Protein AF-A0A968XNL8-F1 (afdb_monomer_lite)

Secondary structure (DSSP, 8-state):
----SSSSSTTSSGGGGS-PPP-PPPPEEEEEEEEE-HHHHHTTHHHHHHHHHHHHSTTEEEEEEEEE-TT--HHHHHHTTHHHHHHHHH--HHHHTT-

Foldseek 3Di:
DDDDDPPPPVVPPPVPVPDPPPPLDQQAEAEDEAEEEPVCVVVVVVVVVQVVVCVVDPRHDYHYDYDYYYPDDVVNCVVVVVVVVVCVVVPDPVNVVVD

pLDDT: mean 80.27, std 16.88, range [43.53, 97.06]

Radius of gyration: 26.88 Å; chains: 1; bounding box: 50×33×87 Å

Structure (mmCIF, N/CA/C/O backbone):
data_AF-A0A968XNL8-F1
#
_entry.id   AF-A0A968XNL8-F1
#
loop_
_atom_site.group_PDB
_atom_site.id
_atom_site.type_symbol
_atom_site.label_atom_id
_atom_site.label_alt_id
_atom_site.label_comp_id
_atom_site.label_asym_id
_atom_site.label_entity_id
_atom_site.label_seq_id
_atom_site.pdbx_PDB_ins_code
_atom_site.Cartn_x
_atom_site.Cartn_y
_atom_site.Cartn_z
_atom_site.occupancy
_atom_site.B_iso_or_equiv
_atom_site.auth_seq_id
_atom_site.auth_comp_id
_atom_site.auth_asym_id
_atom_site.auth_atom_id
_atom_site.pdbx_PDB_model_num
ATOM 1 N N . MET A 1 1 ? -41.009 13.848 68.885 1.00 43.53 1 MET A N 1
ATOM 2 C CA . MET A 1 1 ? -39.995 14.631 68.142 1.00 43.53 1 MET A CA 1
ATOM 3 C C . MET A 1 1 ? -38.848 13.716 67.718 1.00 43.53 1 MET A C 1
ATOM 5 O O . MET A 1 1 ? -37.895 13.581 68.463 1.00 43.53 1 MET A O 1
ATOM 9 N N . LYS A 1 2 ? -38.962 13.030 66.573 1.00 43.69 2 LYS A N 1
ATOM 10 C CA . LYS A 1 2 ? -37.872 12.266 65.932 1.00 43.69 2 LYS A CA 1
ATOM 11 C C . LYS A 1 2 ? -38.190 12.154 64.440 1.00 43.69 2 LYS A C 1
ATOM 13 O O . LYS A 1 2 ? -38.911 11.266 64.015 1.00 43.69 2 LYS A O 1
ATOM 18 N N . MET A 1 3 ? -37.711 13.117 63.669 1.00 51.69 3 MET A N 1
ATOM 19 C CA . MET A 1 3 ? -37.737 13.103 62.209 1.00 51.69 3 MET A CA 1
ATOM 20 C C . MET A 1 3 ? -36.501 13.892 61.799 1.00 51.69 3 MET A C 1
ATOM 22 O O . MET A 1 3 ? -36.388 15.026 62.259 1.00 51.69 3 MET A O 1
ATOM 26 N N . LYS A 1 4 ? -35.564 13.253 61.083 1.00 48.84 4 LYS A N 1
ATOM 27 C CA . LYS A 1 4 ? -34.381 13.797 60.368 1.00 48.84 4 LYS A CA 1
ATOM 28 C C . LYS A 1 4 ? -33.267 12.737 60.369 1.00 48.84 4 LYS A C 1
ATOM 30 O O . LYS A 1 4 ? -32.307 12.851 61.119 1.00 48.84 4 LYS A O 1
ATOM 35 N N . SER A 1 5 ? -33.387 11.688 59.561 1.00 53.16 5 SER A N 1
ATOM 36 C CA . SER A 1 5 ? -32.205 10.861 59.236 1.00 53.16 5 SER A CA 1
ATOM 37 C C . SER A 1 5 ? -32.321 10.037 57.954 1.00 53.16 5 SER A C 1
ATOM 39 O O . SER A 1 5 ? -31.317 9.517 57.490 1.00 53.16 5 SER A O 1
ATOM 41 N N . THR A 1 6 ? -33.484 9.967 57.308 1.00 50.53 6 THR A N 1
ATOM 42 C CA . THR A 1 6 ? -33.663 9.148 56.096 1.00 50.53 6 THR A CA 1
ATOM 43 C C . THR A 1 6 ? -33.376 9.861 54.770 1.00 50.53 6 THR A C 1
ATOM 45 O O . THR A 1 6 ? -33.331 9.199 53.741 1.00 50.53 6 THR A O 1
ATOM 48 N N . LEU A 1 7 ? -33.129 11.177 54.756 1.00 48.28 7 LEU A N 1
ATOM 49 C CA . LEU A 1 7 ? -32.969 11.934 53.501 1.00 48.28 7 LEU A CA 1
ATOM 50 C C . LEU A 1 7 ? -31.521 12.014 52.974 1.00 48.28 7 LEU A C 1
ATOM 52 O O . LEU A 1 7 ? -31.309 12.445 51.847 1.00 48.28 7 LEU A O 1
ATOM 56 N N . ALA A 1 8 ? -30.520 11.592 53.753 1.00 46.91 8 ALA A N 1
ATOM 57 C CA . ALA A 1 8 ? -29.107 11.760 53.389 1.00 46.91 8 ALA A CA 1
ATOM 58 C C . ALA A 1 8 ? -28.531 10.631 52.510 1.00 46.91 8 ALA A C 1
ATOM 60 O O . ALA A 1 8 ? -27.448 10.786 51.955 1.00 46.91 8 ALA A O 1
ATOM 61 N N . ILE A 1 9 ? -29.235 9.505 52.357 1.00 49.34 9 ILE A N 1
ATOM 62 C CA . ILE A 1 9 ? -28.703 8.328 51.642 1.00 49.34 9 ILE A CA 1
ATOM 63 C C . ILE A 1 9 ? -29.049 8.367 50.141 1.00 49.34 9 ILE A C 1
ATOM 65 O O . ILE A 1 9 ? -28.339 7.791 49.323 1.00 49.34 9 ILE A O 1
ATOM 69 N N . LEU A 1 10 ? -30.083 9.116 49.742 1.00 45.69 10 LEU A N 1
ATOM 70 C CA . LEU A 1 10 ? -30.541 9.145 48.347 1.00 45.69 10 LEU A CA 1
ATOM 71 C C . LEU A 1 10 ? -29.653 10.004 47.422 1.00 45.69 10 LEU A C 1
ATOM 73 O O . LEU A 1 10 ? -29.674 9.819 46.210 1.00 45.69 10 LEU A O 1
ATOM 77 N N . ALA A 1 11 ? -28.840 10.909 47.977 1.00 48.84 11 ALA A N 1
ATOM 78 C CA . ALA A 1 11 ? -27.989 11.812 47.197 1.00 48.84 11 ALA A CA 1
ATOM 79 C C . ALA A 1 11 ? -26.629 11.209 46.791 1.00 48.84 11 ALA A C 1
ATOM 81 O O . ALA A 1 11 ? -25.936 11.793 45.964 1.00 48.84 11 ALA A O 1
ATOM 82 N N . PHE A 1 12 ? -26.239 10.048 47.336 1.00 47.09 12 PHE A N 1
ATOM 83 C CA . PHE A 1 12 ? -24.929 9.441 47.052 1.00 47.09 12 PHE A CA 1
ATOM 84 C C . PHE A 1 12 ? -24.972 8.318 46.002 1.00 47.09 12 PHE A C 1
ATOM 86 O O . PHE A 1 12 ? -23.936 7.916 45.485 1.00 47.09 12 PHE A O 1
ATOM 93 N N . VAL A 1 13 ? -26.158 7.821 45.640 1.00 52.53 13 VAL A N 1
ATOM 94 C CA . VAL A 1 13 ? -26.298 6.703 44.682 1.00 52.53 13 VAL A CA 1
ATOM 95 C C . VAL A 1 13 ? -26.395 7.191 43.226 1.00 52.53 13 VAL A C 1
ATOM 97 O O . VAL A 1 13 ? -26.221 6.414 42.291 1.00 52.53 13 VAL A O 1
ATOM 100 N N . LEU A 1 14 ? -26.610 8.492 43.003 1.00 48.44 14 LEU A N 1
ATOM 101 C CA . LEU A 1 14 ? -26.891 9.031 41.671 1.00 48.44 14 LEU A CA 1
ATOM 102 C C . LEU A 1 14 ? -25.691 9.248 40.713 1.00 48.44 14 LEU A C 1
ATOM 104 O O . LEU A 1 14 ? -25.963 9.359 39.519 1.00 48.44 14 LEU A O 1
ATOM 108 N N . PRO A 1 15 ? -24.394 9.268 41.104 1.00 51.19 15 PRO A N 1
ATOM 109 C CA . PRO A 1 15 ? -23.333 9.436 40.110 1.00 51.19 15 PRO A CA 1
ATOM 110 C C . PRO A 1 15 ? -22.933 8.116 39.426 1.00 51.19 15 PRO A C 1
ATOM 112 O O . PRO A 1 15 ? -22.128 8.142 38.500 1.00 51.19 15 PRO A O 1
ATOM 115 N N . LEU A 1 16 ? -23.482 6.961 39.831 1.00 54.06 16 LEU A N 1
ATOM 116 C CA . LEU A 1 16 ? -23.054 5.659 39.299 1.00 54.06 16 LEU A CA 1
ATOM 117 C C . LEU A 1 16 ? -23.754 5.244 37.989 1.00 54.06 16 LEU A C 1
ATOM 119 O O . LEU A 1 16 ? -23.312 4.305 37.336 1.00 54.06 16 LEU A O 1
ATOM 123 N N . LEU A 1 17 ? -24.819 5.940 37.571 1.00 53.41 17 LEU A N 1
ATOM 124 C CA . LEU A 1 17 ? -25.570 5.607 36.348 1.00 53.41 17 LEU A CA 1
ATOM 125 C C . LEU A 1 17 ? -25.043 6.291 35.069 1.00 53.41 17 LEU A C 1
ATOM 127 O O . LEU A 1 17 ? -25.529 5.993 33.982 1.00 53.41 17 LEU A O 1
ATOM 131 N N . GLY A 1 18 ? -24.070 7.203 35.176 1.00 53.03 18 GLY A N 1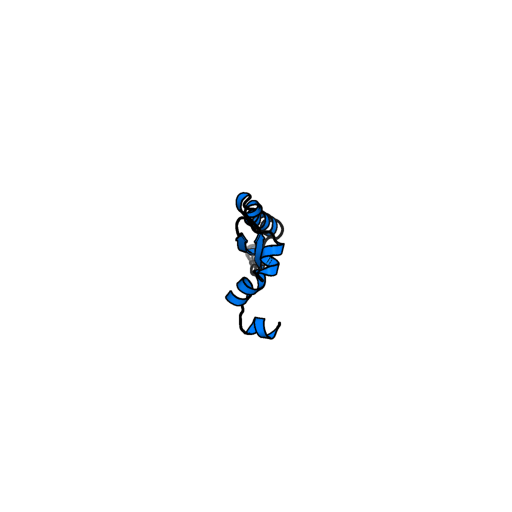
ATOM 132 C CA . GLY A 1 18 ? -23.601 8.034 34.055 1.00 53.03 18 GLY A CA 1
ATOM 133 C C . GLY A 1 18 ? -22.450 7.461 33.222 1.00 53.03 18 GLY A C 1
ATOM 134 O O . GLY A 1 18 ? -22.067 8.076 32.233 1.00 53.03 18 GLY A O 1
ATOM 135 N N . ALA A 1 19 ? -21.886 6.311 33.600 1.00 56.75 19 ALA A N 1
ATOM 136 C CA . ALA A 1 19 ? -20.704 5.733 32.955 1.00 56.75 19 ALA A CA 1
ATOM 137 C C . ALA A 1 19 ? -21.008 4.383 32.289 1.00 56.75 19 ALA A C 1
ATOM 139 O O . ALA A 1 19 ? -20.267 3.416 32.458 1.00 56.75 19 ALA A O 1
ATOM 140 N N . LEU A 1 20 ? -22.103 4.296 31.526 1.00 61.06 20 LEU A N 1
ATOM 141 C CA . LEU A 1 20 ? -22.189 3.229 30.533 1.00 61.06 20 LEU A CA 1
ATOM 142 C C . LEU A 1 20 ? -21.088 3.509 29.502 1.00 61.06 20 LEU A C 1
ATOM 144 O O . LEU A 1 20 ? -21.099 4.599 28.920 1.00 61.06 20 LEU A O 1
ATOM 148 N N . PRO A 1 21 ? -20.119 2.599 29.286 1.00 60.25 21 PRO A N 1
ATOM 149 C CA . PRO A 1 21 ? -19.173 2.776 28.200 1.00 60.25 21 PRO A CA 1
ATOM 150 C C . PRO A 1 21 ? -20.003 2.901 26.927 1.00 60.25 21 PRO A C 1
ATOM 152 O O . PRO A 1 21 ? -20.786 2.004 26.603 1.00 60.25 21 PRO A O 1
ATOM 155 N N . SER A 1 22 ? -19.875 4.036 26.235 1.00 63.06 22 SER A N 1
ATOM 156 C CA . SER A 1 22 ? -20.358 4.134 24.864 1.00 63.06 22 SER A CA 1
ATOM 157 C C . SER A 1 22 ? -19.767 2.932 24.142 1.00 63.06 22 SER A C 1
ATOM 159 O O . SER A 1 22 ? -18.550 2.734 24.183 1.00 63.06 22 SER A O 1
ATOM 161 N N . ARG A 1 23 ? -20.625 2.059 23.608 1.00 58.34 23 ARG A N 1
ATOM 162 C CA . ARG A 1 23 ? -20.189 0.894 22.847 1.00 58.34 23 ARG A CA 1
ATOM 163 C C . ARG A 1 23 ? -19.425 1.459 21.660 1.00 58.34 23 ARG A C 1
ATOM 165 O O . ARG A 1 23 ? -20.055 1.912 20.711 1.00 58.34 23 ARG A O 1
ATOM 172 N N . ALA A 1 24 ? -18.098 1.508 21.771 1.00 62.56 24 ALA A N 1
ATOM 173 C CA . ALA A 1 24 ? -17.238 1.913 20.678 1.00 62.56 24 ALA A CA 1
ATOM 174 C C . ALA A 1 24 ? -17.628 1.029 19.496 1.00 62.56 24 ALA A C 1
ATOM 176 O O . ALA A 1 24 ? -17.620 -0.203 19.606 1.00 62.56 24 ALA A O 1
ATOM 177 N N . GLU A 1 25 ? -18.114 1.662 18.433 1.00 67.19 25 GLU A N 1
ATOM 178 C CA . GLU A 1 25 ? -18.450 0.957 17.211 1.00 67.19 25 GLU A CA 1
ATOM 179 C C . GLU A 1 25 ? -17.186 0.221 16.764 1.00 67.19 25 GLU A C 1
ATOM 181 O O . GLU A 1 25 ? -16.085 0.770 16.854 1.00 67.19 25 GLU A O 1
ATOM 186 N N . ALA A 1 26 ? -17.325 -1.063 16.421 1.00 70.38 26 ALA A N 1
ATOM 187 C CA . ALA A 1 26 ? -16.171 -1.864 16.040 1.00 70.38 26 ALA A CA 1
ATOM 188 C C . ALA A 1 26 ? -15.439 -1.142 14.899 1.00 70.38 26 ALA A C 1
ATOM 190 O O . ALA A 1 26 ? -16.120 -0.638 13.998 1.00 70.38 26 ALA A O 1
ATOM 191 N N . PRO A 1 27 ? -14.097 -1.058 14.946 1.00 76.50 27 PRO A N 1
ATOM 192 C CA . PRO A 1 27 ? -13.356 -0.277 13.978 1.00 76.50 27 PRO A 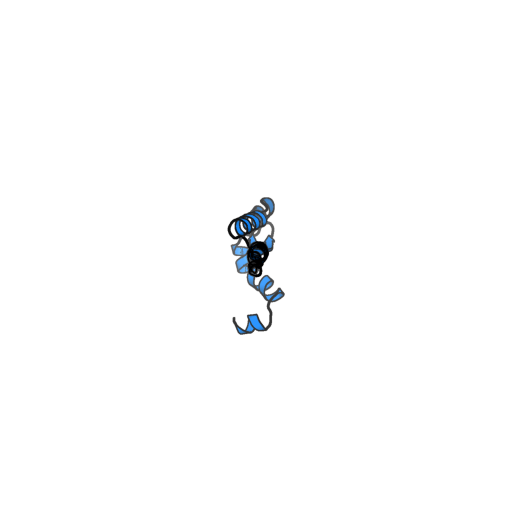CA 1
ATOM 193 C C . PRO A 1 27 ? -13.718 -0.742 12.572 1.00 76.50 27 PRO A C 1
ATOM 195 O O . PRO A 1 27 ? -13.754 -1.943 12.276 1.00 76.50 27 PRO A O 1
ATOM 198 N N . LYS A 1 28 ? -14.060 0.217 11.715 1.00 87.44 28 LYS A N 1
ATOM 199 C CA . LYS A 1 28 ? -14.441 -0.081 10.341 1.00 87.44 28 LYS A CA 1
ATOM 200 C C . LYS A 1 28 ? -13.164 -0.417 9.588 1.00 87.44 28 LYS A C 1
ATOM 202 O O . LYS A 1 28 ? -12.439 0.484 9.185 1.00 87.44 28 LYS A O 1
ATOM 207 N N . SER A 1 29 ? -12.897 -1.706 9.410 1.00 92.62 29 SER A N 1
ATOM 208 C CA . SER A 1 29 ? -11.721 -2.143 8.661 1.00 92.62 29 SER A CA 1
ATOM 209 C C . SER A 1 29 ? -11.900 -1.863 7.166 1.00 92.62 29 SER A C 1
ATOM 211 O O . SER A 1 29 ? -12.937 -2.194 6.576 1.00 92.62 29 SER A O 1
ATOM 213 N N . LEU A 1 30 ? -10.903 -1.228 6.552 1.00 93.00 30 LEU A N 1
ATOM 214 C CA . LEU A 1 30 ? -10.870 -0.889 5.135 1.00 93.00 30 LEU A CA 1
ATOM 215 C C . LEU A 1 30 ? -9.587 -1.424 4.502 1.00 93.00 30 LEU A C 1
ATOM 217 O O . LEU A 1 30 ? -8.509 -0.863 4.674 1.00 93.00 30 LEU A O 1
ATOM 221 N N . ASN A 1 31 ? -9.729 -2.473 3.697 1.00 91.81 31 ASN A N 1
ATOM 222 C CA . ASN A 1 31 ? -8.627 -3.023 2.917 1.00 91.81 31 ASN A CA 1
ATOM 223 C C . ASN A 1 31 ? -8.395 -2.180 1.658 1.00 91.81 31 ASN A C 1
ATOM 225 O O . ASN A 1 31 ? -9.298 -2.038 0.829 1.00 91.81 31 ASN A O 1
ATOM 229 N N . VAL A 1 32 ? -7.182 -1.650 1.491 1.00 93.00 32 VAL A N 1
ATOM 230 C CA . VAL A 1 32 ? -6.807 -0.800 0.355 1.00 93.00 32 VAL A CA 1
ATOM 231 C C . VAL A 1 32 ? -5.596 -1.363 -0.372 1.00 93.00 32 VAL A C 1
ATOM 233 O O . VAL A 1 32 ? -4.544 -1.610 0.212 1.00 93.00 32 VAL A O 1
ATOM 236 N N . LEU A 1 33 ? -5.735 -1.518 -1.688 1.00 92.19 33 LEU A N 1
ATOM 237 C CA . LEU A 1 33 ? -4.635 -1.865 -2.577 1.00 92.19 33 LEU A CA 1
ATOM 238 C C . LEU A 1 33 ? -3.996 -0.595 -3.146 1.00 92.19 33 LEU A C 1
ATOM 240 O O . LEU A 1 33 ? -4.610 0.127 -3.931 1.00 92.19 33 LEU A O 1
ATOM 244 N N . PHE A 1 34 ? -2.736 -0.360 -2.794 1.00 92.88 34 PHE A N 1
ATOM 245 C CA . PHE A 1 34 ? -1.926 0.738 -3.301 1.00 92.88 34 PHE A CA 1
ATOM 246 C C . PHE A 1 34 ? -0.997 0.244 -4.420 1.00 92.88 34 PHE A C 1
ATOM 248 O O . PHE A 1 34 ? -0.026 -0.475 -4.173 1.00 92.88 34 PHE A O 1
ATOM 255 N N . ILE A 1 35 ? -1.285 0.635 -5.663 1.00 91.94 35 ILE A N 1
ATOM 256 C CA . ILE A 1 35 ? -0.474 0.290 -6.841 1.00 91.94 35 ILE A CA 1
ATOM 257 C C . ILE A 1 35 ? 0.377 1.491 -7.232 1.00 91.94 35 ILE A C 1
ATOM 259 O O . ILE A 1 35 ? -0.135 2.597 -7.399 1.00 91.94 35 ILE A O 1
ATOM 263 N N . GLY A 1 36 ? 1.673 1.272 -7.426 1.00 89.69 36 GLY A N 1
ATOM 264 C CA . GLY A 1 36 ? 2.569 2.346 -7.826 1.00 89.69 36 GLY A CA 1
ATOM 265 C C . GLY A 1 36 ? 3.907 1.864 -8.362 1.00 89.69 36 GLY A C 1
ATOM 266 O O . GLY A 1 36 ? 4.053 0.736 -8.817 1.00 89.69 36 GLY A O 1
ATOM 267 N N . ASN A 1 37 ? 4.901 2.744 -8.316 1.00 89.25 37 ASN A N 1
ATOM 268 C CA . ASN A 1 37 ? 6.222 2.526 -8.893 1.00 89.25 37 ASN A CA 1
ATOM 269 C C . ASN A 1 37 ? 7.344 3.004 -7.958 1.00 89.25 37 ASN A C 1
ATOM 271 O O . ASN A 1 37 ? 7.121 3.388 -6.810 1.00 89.25 37 ASN A O 1
ATOM 275 N N . SER A 1 38 ? 8.583 3.010 -8.449 1.00 85.44 38 SER A N 1
ATOM 276 C CA . SER A 1 38 ? 9.743 3.442 -7.658 1.00 85.44 38 SER A CA 1
ATOM 277 C C . SER A 1 38 ? 9.608 4.848 -7.059 1.00 85.44 38 SER A C 1
ATOM 279 O O . SER A 1 38 ? 10.209 5.109 -6.019 1.00 85.44 38 SER A O 1
ATOM 281 N N . PHE A 1 39 ? 8.825 5.744 -7.666 1.00 83.88 39 PHE A N 1
ATOM 282 C CA . PHE A 1 39 ? 8.539 7.065 -7.113 1.00 83.88 39 PHE A CA 1
ATOM 283 C C . PHE A 1 39 ? 7.624 6.970 -5.888 1.00 83.88 39 PHE A C 1
ATOM 285 O O . PHE A 1 39 ? 7.975 7.472 -4.823 1.00 83.88 39 PHE A O 1
ATOM 292 N N . THR A 1 40 ? 6.498 6.257 -5.987 1.00 82.69 40 THR A N 1
ATOM 293 C CA . THR A 1 40 ? 5.575 6.091 -4.849 1.00 82.69 40 THR A CA 1
ATOM 294 C C . THR A 1 40 ? 6.211 5.314 -3.695 1.00 82.69 40 THR A C 1
ATOM 296 O O . THR A 1 40 ? 5.928 5.621 -2.540 1.00 82.69 40 THR A O 1
ATOM 299 N N . ALA A 1 41 ? 7.104 4.360 -3.995 1.00 82.75 41 ALA A N 1
ATOM 300 C CA . ALA A 1 41 ? 7.862 3.619 -2.983 1.00 82.75 41 ALA A CA 1
ATOM 301 C C . ALA A 1 41 ? 8.765 4.536 -2.143 1.00 82.75 41 ALA A C 1
ATOM 303 O O . ALA A 1 41 ? 8.757 4.459 -0.922 1.00 82.75 41 ALA A O 1
ATOM 304 N N . ARG A 1 42 ? 9.545 5.416 -2.786 1.00 84.81 42 ARG A N 1
ATOM 305 C CA . ARG A 1 42 ? 10.553 6.246 -2.097 1.00 84.81 42 ARG A CA 1
ATOM 306 C C . ARG A 1 42 ? 9.960 7.275 -1.144 1.00 84.81 42 ARG A C 1
ATOM 308 O O . ARG A 1 42 ? 10.645 7.706 -0.224 1.00 84.81 42 ARG A O 1
ATOM 315 N N . HIS A 1 43 ? 8.724 7.690 -1.389 1.00 85.19 43 HIS A N 1
ATOM 316 C CA . HIS A 1 43 ? 8.065 8.732 -0.609 1.00 85.19 43 HIS A CA 1
ATOM 317 C C . HIS A 1 43 ? 7.135 8.181 0.476 1.00 85.19 43 HIS A C 1
ATOM 319 O O . HIS A 1 43 ? 6.424 8.970 1.089 1.00 85.19 43 HIS A O 1
ATOM 325 N N . ASN A 1 44 ? 7.121 6.858 0.707 1.00 89.56 44 ASN A N 1
ATOM 326 C CA . ASN A 1 44 ? 6.227 6.196 1.666 1.00 89.56 44 ASN A CA 1
ATOM 327 C C . ASN A 1 44 ? 4.768 6.661 1.522 1.00 89.56 44 ASN A C 1
ATOM 329 O O . ASN A 1 44 ? 4.038 6.784 2.503 1.00 89.56 44 ASN A O 1
ATOM 333 N N . LEU A 1 45 ? 4.345 6.952 0.286 1.00 91.38 45 LEU A N 1
ATOM 334 C CA . LEU A 1 45 ? 3.093 7.662 0.028 1.00 91.38 45 LEU A CA 1
ATOM 335 C C . LEU A 1 45 ? 1.886 6.901 0.583 1.00 91.38 45 LEU A C 1
ATOM 337 O O . LEU A 1 45 ? 0.943 7.511 1.071 1.00 91.38 45 LEU A O 1
ATOM 341 N N . SER A 1 46 ? 1.938 5.571 0.553 1.00 93.56 46 SER A N 1
ATOM 342 C CA . SER A 1 46 ? 0.891 4.725 1.110 1.00 93.56 46 SER A CA 1
ATOM 343 C C . SER A 1 46 ? 0.714 4.925 2.620 1.00 93.56 46 SER A C 1
ATOM 345 O O . SER A 1 46 ? -0.412 5.073 3.068 1.00 93.56 46 SER A O 1
ATOM 347 N N . GLN A 1 47 ? 1.805 5.030 3.385 1.00 94.38 47 GLN A N 1
ATOM 348 C CA . GLN A 1 47 ? 1.762 5.257 4.839 1.00 94.38 47 GLN A CA 1
ATOM 349 C C . GLN A 1 47 ? 1.257 6.664 5.178 1.00 94.38 47 GLN A C 1
ATOM 351 O O . GLN A 1 47 ? 0.552 6.862 6.160 1.00 94.38 47 GLN A O 1
ATOM 356 N N . VAL A 1 48 ? 1.588 7.656 4.344 1.00 94.94 48 VAL A N 1
ATOM 357 C CA . VAL A 1 48 ? 1.047 9.013 4.505 1.00 94.94 48 VAL A CA 1
ATOM 358 C C . VAL A 1 48 ? -0.470 9.007 4.313 1.00 94.94 48 VAL A C 1
ATOM 360 O O . VAL A 1 48 ? -1.185 9.618 5.100 1.00 94.94 48 VAL A O 1
ATOM 363 N N . VAL A 1 49 ? -0.970 8.295 3.298 1.00 94.81 49 VAL A N 1
ATOM 364 C CA . VAL A 1 49 ? -2.415 8.160 3.056 1.00 94.81 49 VAL A CA 1
ATOM 365 C C . VAL A 1 49 ? -3.111 7.419 4.201 1.00 94.81 49 VAL A C 1
ATOM 367 O O . VAL A 1 49 ? -4.183 7.858 4.607 1.00 94.81 49 VAL A O 1
ATOM 370 N N . GLU A 1 50 ? -2.497 6.362 4.742 1.00 96.31 50 GLU A N 1
ATOM 371 C CA . GLU A 1 50 ? -2.972 5.636 5.934 1.00 96.31 50 GLU A CA 1
ATOM 372 C C . GLU A 1 50 ? -3.183 6.580 7.115 1.00 96.31 50 GLU A C 1
ATOM 374 O O . GLU A 1 50 ? -4.305 6.764 7.582 1.00 96.31 50 GLU A O 1
ATOM 379 N N . ALA A 1 51 ? -2.115 7.276 7.512 1.00 96.19 51 ALA A N 1
ATOM 380 C CA . ALA A 1 51 ? -2.132 8.173 8.656 1.00 96.19 51 ALA A CA 1
ATOM 381 C C . ALA A 1 51 ? -3.149 9.309 8.477 1.00 96.19 51 ALA A C 1
ATOM 383 O O . ALA A 1 51 ? -3.866 9.659 9.409 1.00 96.19 51 ALA A O 1
ATOM 384 N N . MET A 1 52 ? -3.250 9.873 7.268 1.00 97.06 52 MET A N 1
ATOM 385 C CA . MET A 1 52 ? -4.238 10.912 6.971 1.00 97.06 52 MET A CA 1
ATOM 386 C C . MET A 1 52 ? -5.680 10.396 7.046 1.00 97.06 52 MET A C 1
ATOM 388 O O . MET A 1 52 ? -6.566 11.134 7.478 1.00 97.06 52 MET A O 1
ATOM 392 N N . ALA A 1 53 ? -5.935 9.163 6.602 1.00 96.12 53 ALA A N 1
ATOM 393 C CA . ALA A 1 53 ? -7.269 8.575 6.612 1.00 96.12 53 ALA A CA 1
ATOM 394 C C . ALA A 1 53 ? -7.730 8.223 8.033 1.00 96.12 53 ALA A C 1
ATOM 396 O O . ALA A 1 53 ? -8.880 8.494 8.378 1.00 96.12 53 ALA A O 1
ATOM 397 N N . GLU A 1 54 ? -6.841 7.656 8.848 1.00 95.94 54 GLU A N 1
ATOM 398 C CA . GLU A 1 54 ? -7.136 7.290 10.238 1.00 95.94 54 GLU A CA 1
ATOM 399 C C . GLU A 1 54 ? -7.302 8.523 11.133 1.00 95.94 54 GLU A C 1
ATOM 401 O O . GLU A 1 54 ? -8.254 8.590 11.910 1.00 95.94 54 GLU A O 1
ATOM 406 N N . GLU A 1 55 ? -6.459 9.547 10.962 1.00 96.38 55 GLU A N 1
ATOM 407 C CA . GLU A 1 55 ? -6.613 10.824 11.673 1.00 96.38 55 GLU A CA 1
ATOM 408 C C . GLU A 1 55 ? -7.922 11.531 11.280 1.00 96.38 55 GLU A C 1
ATOM 410 O O . GLU A 1 55 ? -8.638 12.069 12.124 1.00 96.38 55 GLU A O 1
ATOM 415 N N . GLY A 1 56 ? -8.272 11.508 9.989 1.00 95.25 56 GLY A N 1
ATOM 416 C CA . GLY A 1 56 ? -9.495 12.131 9.480 1.00 95.25 56 GLY A CA 1
ATOM 417 C C . GLY A 1 56 ? -10.786 11.387 9.837 1.00 95.25 56 GLY A C 1
ATOM 418 O O . GLY A 1 56 ? -11.870 11.962 9.711 1.00 95.25 56 GLY A O 1
ATOM 419 N N . ASN A 1 57 ? -10.697 10.126 10.263 1.00 93.81 57 ASN A N 1
ATOM 420 C CA . ASN A 1 57 ? -11.849 9.293 10.592 1.00 93.81 57 ASN A CA 1
ATOM 421 C C . ASN A 1 57 ? -11.564 8.400 11.814 1.00 93.81 57 ASN A C 1
ATOM 423 O O . ASN A 1 57 ? -11.229 7.221 11.650 1.00 93.81 57 ASN A O 1
ATOM 427 N N . PRO A 1 58 ? -11.735 8.934 13.041 1.00 89.94 58 PRO A N 1
ATOM 428 C CA . PRO A 1 58 ? -11.516 8.179 14.269 1.00 89.94 58 PRO A CA 1
ATOM 429 C C . PRO A 1 58 ? -12.367 6.900 14.311 1.00 89.94 58 PRO A C 1
ATOM 431 O O . PRO A 1 58 ? -13.595 6.960 14.351 1.00 89.94 58 PRO A O 1
ATOM 434 N N . GLY A 1 59 ? -11.707 5.738 14.311 1.00 90.06 59 GLY A N 1
ATOM 435 C CA . GLY A 1 59 ? -12.349 4.416 14.269 1.00 90.06 59 GLY A CA 1
ATOM 436 C C . GLY A 1 59 ? -12.270 3.704 12.913 1.00 90.06 59 GLY A C 1
ATOM 437 O O . GLY A 1 59 ? -12.746 2.575 12.795 1.00 90.06 59 GLY A O 1
ATOM 438 N N . LEU A 1 60 ? -11.666 4.322 11.895 1.00 94.69 60 LEU A N 1
ATOM 439 C CA . LEU A 1 60 ? -11.204 3.613 10.703 1.00 94.69 60 LEU A CA 1
ATOM 440 C C . LEU A 1 60 ? -9.964 2.777 11.051 1.00 94.69 60 LEU A C 1
ATOM 442 O O . LEU A 1 60 ? -9.050 3.280 11.693 1.00 94.69 60 LEU A O 1
ATOM 446 N N . ASP A 1 61 ? -9.944 1.523 10.607 1.00 94.88 61 ASP A N 1
ATOM 447 C CA . ASP A 1 61 ? -8.759 0.657 10.613 1.00 94.88 61 ASP A CA 1
ATOM 448 C C . ASP A 1 61 ? -8.352 0.435 9.154 1.00 94.88 61 ASP A C 1
ATOM 450 O O . ASP A 1 61 ? -9.000 -0.327 8.429 1.00 94.88 61 ASP A O 1
ATOM 454 N N . MET A 1 62 ? -7.362 1.184 8.670 1.00 95.06 62 MET A N 1
ATOM 455 C CA . MET A 1 62 ? -6.971 1.118 7.264 1.00 95.06 62 MET A CA 1
ATOM 456 C C . MET A 1 62 ? -5.878 0.067 7.082 1.00 95.06 62 MET A C 1
ATOM 458 O O . MET A 1 62 ? -4.808 0.155 7.658 1.00 95.06 62 MET A O 1
ATOM 462 N N . GLN A 1 63 ? -6.137 -0.933 6.243 1.00 93.50 63 GLN A N 1
ATOM 463 C CA . GLN A 1 63 ? -5.211 -2.036 5.992 1.00 93.50 63 GLN A CA 1
ATOM 464 C C . GLN A 1 63 ? -4.642 -1.914 4.582 1.00 93.50 63 GLN A C 1
ATOM 466 O O . GLN A 1 63 ? -5.328 -2.181 3.589 1.00 93.50 63 GLN A O 1
ATOM 471 N N . ILE A 1 64 ? -3.382 -1.488 4.473 1.00 93.00 64 ILE A N 1
ATOM 472 C CA . ILE A 1 64 ? -2.745 -1.238 3.179 1.00 93.00 64 ILE A CA 1
ATOM 473 C C . ILE A 1 64 ? -1.963 -2.453 2.676 1.00 93.00 64 ILE A C 1
ATOM 475 O O . ILE A 1 64 ? -1.003 -2.919 3.283 1.00 93.00 64 ILE A O 1
ATOM 479 N N . THR A 1 65 ? -2.293 -2.887 1.459 1.00 91.12 65 THR A N 1
ATOM 480 C CA . THR A 1 65 ? -1.454 -3.775 0.644 1.00 91.12 65 THR A CA 1
ATOM 481 C C . THR A 1 65 ? -0.781 -2.966 -0.455 1.00 91.12 65 THR A C 1
ATOM 483 O O . THR A 1 65 ? -1.451 -2.240 -1.186 1.00 91.12 65 THR A O 1
ATOM 486 N N . THR A 1 66 ? 0.537 -3.097 -0.622 1.00 91.00 66 THR A N 1
ATOM 487 C CA . THR A 1 66 ? 1.278 -2.357 -1.654 1.00 91.00 66 THR A CA 1
ATOM 488 C C . THR A 1 66 ? 1.795 -3.274 -2.761 1.00 91.00 66 THR A C 1
ATOM 490 O O . THR A 1 66 ? 2.324 -4.353 -2.500 1.00 91.00 66 THR A O 1
ATOM 493 N N . VAL A 1 67 ? 1.680 -2.829 -4.016 1.00 91.44 67 VAL A N 1
ATOM 494 C CA . VAL A 1 67 ? 2.370 -3.441 -5.161 1.00 91.44 67 VAL A CA 1
ATOM 495 C C . VAL A 1 67 ? 3.138 -2.356 -5.897 1.00 91.44 67 VAL A C 1
ATOM 497 O O . VAL A 1 67 ? 2.554 -1.507 -6.573 1.00 91.44 67 VAL A O 1
ATOM 500 N N . ILE A 1 68 ? 4.461 -2.374 -5.733 1.00 86.62 68 ILE A N 1
ATOM 501 C CA . ILE A 1 68 ? 5.328 -1.272 -6.143 1.00 86.62 68 ILE A CA 1
ATOM 502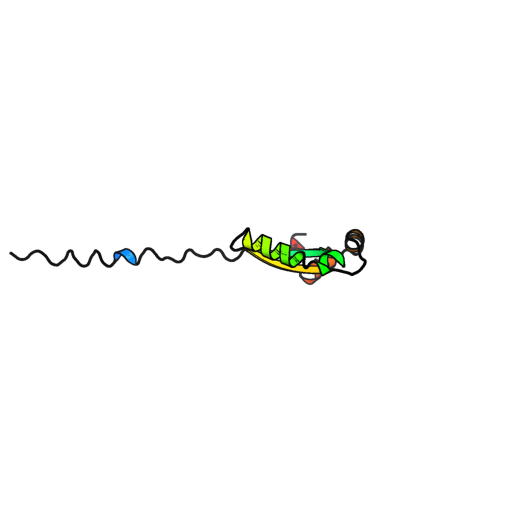 C C . ILE A 1 68 ? 6.512 -1.794 -6.961 1.00 86.62 68 ILE A C 1
ATOM 504 O O . ILE A 1 68 ? 7.629 -1.950 -6.466 1.00 86.62 68 ILE A O 1
ATOM 508 N N . TYR A 1 69 ? 6.267 -2.106 -8.236 1.00 82.75 69 TYR A N 1
ATOM 509 C CA . TYR A 1 69 ? 7.322 -2.607 -9.116 1.00 82.75 69 TYR A CA 1
ATOM 510 C C . TYR A 1 69 ? 8.170 -1.455 -9.666 1.00 82.75 69 TYR A C 1
ATOM 512 O O . TYR A 1 69 ? 7.673 -0.489 -10.249 1.00 82.75 69 TYR A O 1
ATOM 520 N N . GLY A 1 70 ? 9.488 -1.565 -9.497 1.00 84.19 70 GLY A N 1
ATOM 521 C CA . GLY A 1 70 ? 10.436 -0.595 -10.038 1.00 84.19 70 GLY A CA 1
ATOM 522 C C . GLY A 1 70 ? 10.353 -0.505 -11.564 1.00 84.19 70 GLY A C 1
ATOM 523 O O . GLY A 1 70 ? 10.250 -1.521 -12.248 1.00 84.19 70 GLY A O 1
ATOM 524 N N . GLY A 1 71 ? 10.390 0.719 -12.098 1.00 86.62 71 GLY A N 1
ATOM 525 C CA . GLY A 1 71 ? 10.384 0.965 -13.546 1.00 86.62 71 GLY A CA 1
ATOM 526 C C . GLY A 1 71 ? 9.061 0.665 -14.257 1.00 86.62 71 GLY A C 1
ATOM 527 O O . GLY A 1 71 ? 9.022 0.703 -15.483 1.00 86.62 71 GLY A O 1
ATOM 528 N N . ARG A 1 72 ? 7.984 0.369 -13.520 1.00 89.88 7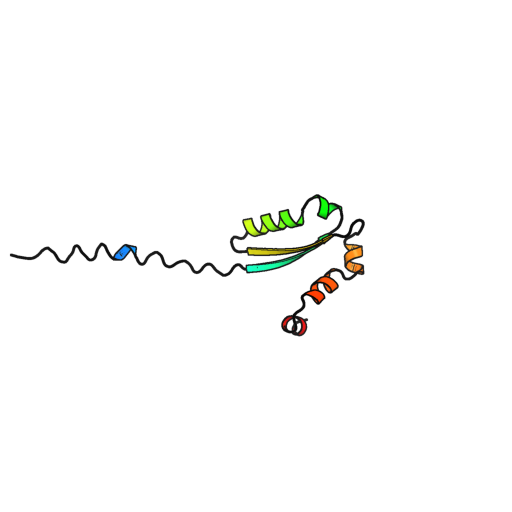2 ARG A N 1
ATOM 529 C CA . ARG A 1 72 ? 6.648 0.156 -14.083 1.00 89.88 72 ARG A CA 1
ATOM 530 C C . ARG A 1 72 ? 5.801 1.419 -14.004 1.00 89.88 72 ARG A C 1
ATOM 532 O O . ARG A 1 72 ? 5.918 2.225 -13.085 1.00 89.88 72 ARG A O 1
ATOM 539 N N . THR A 1 73 ? 4.937 1.591 -14.988 1.00 91.25 73 THR A N 1
ATOM 540 C CA . THR A 1 73 ? 3.873 2.595 -14.998 1.00 91.25 73 THR A CA 1
ATOM 541 C C . THR A 1 73 ? 2.571 1.979 -14.483 1.00 91.25 73 THR A C 1
ATOM 543 O O . THR A 1 73 ? 2.422 0.756 -14.451 1.00 91.25 73 THR A O 1
ATOM 546 N N . LEU A 1 74 ? 1.577 2.803 -14.134 1.00 89.50 74 LEU A N 1
ATOM 547 C CA . LEU A 1 74 ? 0.231 2.294 -13.829 1.00 89.50 74 LEU A CA 1
ATOM 548 C C . LEU A 1 74 ? -0.379 1.525 -15.014 1.00 89.50 74 LEU A C 1
ATOM 550 O O . LEU A 1 74 ? -1.078 0.535 -14.806 1.00 89.50 74 LEU A O 1
ATOM 554 N N . GLN A 1 75 ? -0.068 1.927 -16.254 1.00 92.81 75 GLN A N 1
ATOM 555 C CA . GLN A 1 75 ? -0.491 1.201 -17.452 1.00 92.81 75 GLN A CA 1
ATOM 556 C C . GLN A 1 75 ? 0.076 -0.225 -17.476 1.00 92.81 75 GLN A C 1
ATOM 558 O O . GLN A 1 75 ? -0.644 -1.156 -17.834 1.00 92.81 75 GLN A O 1
ATOM 563 N N . ASP A 1 76 ? 1.334 -0.419 -17.075 1.00 93.94 76 ASP A N 1
ATOM 564 C CA . ASP A 1 76 ? 1.925 -1.758 -17.000 1.00 93.94 76 ASP A CA 1
ATOM 565 C C . ASP A 1 76 ? 1.193 -2.631 -15.978 1.00 93.94 76 ASP A C 1
ATOM 567 O O . ASP A 1 76 ? 0.844 -3.769 -16.283 1.00 93.94 76 ASP A O 1
ATOM 571 N N . HIS A 1 77 ? 0.893 -2.091 -14.793 1.00 92.25 77 HIS A N 1
ATOM 572 C CA . HIS A 1 77 ? 0.123 -2.808 -13.772 1.00 92.25 77 HIS A CA 1
ATOM 573 C C . HIS A 1 77 ? -1.274 -3.204 -14.253 1.00 92.25 77 HIS A C 1
ATOM 575 O O . HIS A 1 77 ? -1.721 -4.322 -13.980 1.00 92.25 77 HIS A O 1
ATOM 581 N N . TRP A 1 78 ? -1.940 -2.311 -14.993 1.00 91.44 78 TRP A N 1
ATOM 582 C CA . TRP A 1 78 ? -3.241 -2.585 -15.599 1.00 91.44 78 TRP A CA 1
ATOM 583 C C . TRP A 1 78 ? -3.158 -3.725 -16.614 1.00 91.44 78 TRP A C 1
ATOM 585 O O . TRP A 1 78 ? -3.910 -4.692 -16.527 1.00 91.44 78 TRP A O 1
ATOM 595 N N . ARG A 1 79 ? -2.193 -3.658 -17.541 1.00 93.62 79 ARG A N 1
ATOM 596 C CA . ARG A 1 79 ? -1.981 -4.694 -18.567 1.00 93.62 79 ARG A CA 1
A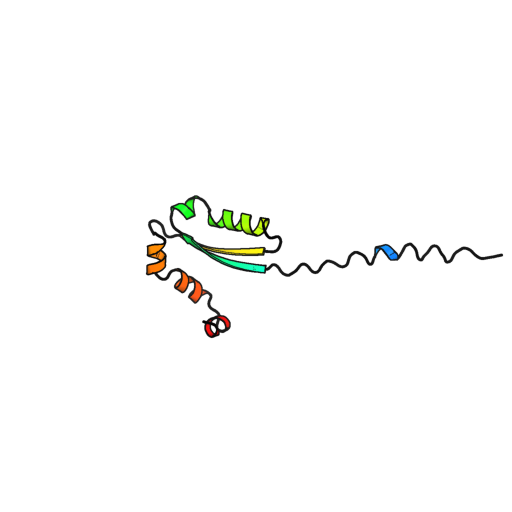TOM 597 C C . ARG A 1 79 ? -1.624 -6.050 -17.965 1.00 93.62 79 ARG A C 1
ATOM 599 O O . ARG A 1 79 ? -2.000 -7.073 -18.521 1.00 93.62 79 ARG A O 1
ATOM 606 N N . LEU A 1 80 ? -0.914 -6.053 -16.840 1.00 90.62 80 LEU A N 1
ATOM 607 C CA . LEU A 1 80 ? -0.573 -7.262 -16.092 1.00 90.62 80 LEU A CA 1
ATOM 608 C C . LEU A 1 80 ? -1.725 -7.779 -15.223 1.00 90.62 80 LEU A C 1
ATOM 610 O O . LEU A 1 80 ? -1.565 -8.821 -14.604 1.00 90.62 80 LEU A O 1
ATOM 614 N N . GLY A 1 81 ? -2.851 -7.067 -15.109 1.00 91.50 81 GLY A N 1
ATOM 615 C CA . GLY A 1 81 ? -3.955 -7.476 -14.239 1.00 91.50 81 GLY A CA 1
ATOM 616 C C . GLY A 1 81 ? -3.565 -7.536 -12.759 1.00 91.50 81 GLY A C 1
ATOM 617 O O . GLY A 1 81 ? -4.087 -8.371 -12.025 1.00 91.50 81 GLY A O 1
ATOM 618 N N . THR A 1 82 ? -2.644 -6.671 -12.310 1.00 90.38 82 THR A N 1
ATOM 619 C CA . THR A 1 82 ? -2.090 -6.703 -10.939 1.00 90.38 82 THR A CA 1
ATOM 620 C C . THR A 1 82 ? -3.188 -6.749 -9.872 1.00 90.38 82 THR A C 1
ATOM 622 O O . THR A 1 82 ? -3.112 -7.559 -8.952 1.00 90.38 82 THR A O 1
ATOM 625 N N . ALA A 1 83 ? -4.231 -5.923 -10.012 1.00 87.12 83 ALA A N 1
ATOM 626 C CA . ALA A 1 83 ? -5.336 -5.883 -9.056 1.00 87.12 83 ALA A CA 1
ATOM 627 C C . ALA A 1 83 ? -6.076 -7.228 -8.949 1.00 87.12 83 ALA A C 1
ATOM 629 O O . ALA A 1 83 ? -6.407 -7.658 -7.846 1.00 87.12 83 ALA A O 1
ATOM 630 N N . ASN A 1 84 ? -6.265 -7.923 -10.074 1.00 88.56 84 ASN A N 1
ATOM 631 C CA . ASN A 1 84 ? -6.949 -9.213 -10.105 1.00 88.56 84 ASN A CA 1
ATOM 632 C C . ASN A 1 84 ? -6.119 -10.283 -9.397 1.00 88.56 84 ASN A C 1
ATOM 634 O O . ASN A 1 84 ? -6.655 -11.016 -8.576 1.00 88.56 84 ASN A O 1
ATOM 638 N N . PHE A 1 85 ? -4.807 -10.336 -9.646 1.00 86.44 85 PHE A N 1
ATOM 639 C CA . PHE A 1 85 ? -3.929 -11.299 -8.976 1.00 86.44 85 PHE A CA 1
ATOM 640 C C . PHE A 1 85 ? -3.899 -11.111 -7.458 1.00 86.44 85 PHE A C 1
ATOM 642 O O . PHE A 1 85 ? -3.955 -12.094 -6.722 1.00 86.44 85 PHE A O 1
ATOM 649 N N . VAL A 1 86 ? -3.868 -9.861 -6.986 1.00 85.81 86 VAL A N 1
ATOM 650 C CA . VAL A 1 86 ? -3.934 -9.574 -5.546 1.00 85.81 86 VAL A CA 1
ATOM 651 C C . VAL A 1 86 ? -5.296 -9.963 -4.969 1.00 85.81 86 VAL A C 1
ATOM 653 O O . VAL A 1 86 ? -5.342 -10.578 -3.907 1.00 85.81 86 VAL A O 1
ATOM 656 N N . LYS A 1 87 ? -6.402 -9.650 -5.662 1.00 85.56 87 LYS A N 1
ATOM 657 C CA . LYS A 1 87 ? -7.748 -9.990 -5.177 1.00 85.56 87 LYS A CA 1
ATOM 658 C C . LYS A 1 87 ? -7.976 -11.497 -5.139 1.00 85.56 87 LYS A C 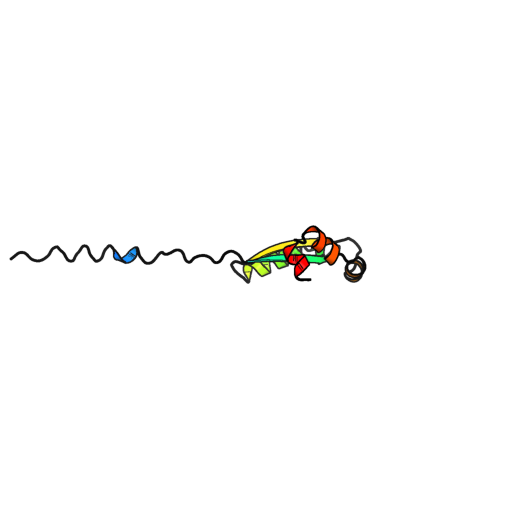1
ATOM 660 O O . LYS A 1 87 ? -8.504 -11.982 -4.151 1.00 85.56 87 LYS A O 1
ATOM 665 N N . ILE A 1 88 ? -7.552 -12.239 -6.161 1.00 85.56 88 ILE A N 1
ATOM 666 C CA . ILE A 1 88 ? -7.712 -13.701 -6.218 1.00 85.56 88 ILE A CA 1
ATOM 667 C C . ILE A 1 88 ? -7.001 -14.379 -5.039 1.00 85.56 88 ILE A C 1
ATOM 669 O O . ILE A 1 88 ? -7.536 -15.328 -4.477 1.00 85.56 88 ILE A O 1
ATOM 673 N N . ALA A 1 89 ? -5.839 -13.873 -4.611 1.00 81.88 89 ALA A N 1
ATOM 674 C CA . ALA A 1 89 ? -5.103 -14.436 -3.476 1.00 81.88 89 ALA A CA 1
ATOM 675 C C . ALA A 1 89 ? -5.851 -14.331 -2.132 1.00 81.88 89 ALA A C 1
ATOM 677 O O . ALA A 1 89 ? -5.539 -15.072 -1.201 1.00 81.88 89 ALA A O 1
ATOM 678 N N . THR A 1 90 ? -6.817 -13.415 -2.022 1.00 82.56 90 THR A N 1
ATOM 679 C CA . THR A 1 90 ? -7.603 -13.169 -0.803 1.00 82.56 90 THR A CA 1
ATOM 680 C C . THR A 1 90 ? -9.103 -13.363 -1.012 1.00 82.56 90 THR A C 1
ATOM 682 O O . THR A 1 90 ? -9.885 -13.075 -0.108 1.00 82.56 90 THR A O 1
ATOM 685 N N . LEU A 1 91 ? -9.518 -13.842 -2.190 1.00 85.94 91 LEU A N 1
ATOM 686 C CA . LEU A 1 91 ? -10.921 -13.999 -2.546 1.00 85.94 91 LEU A CA 1
ATOM 687 C C . LEU A 1 91 ? -11.537 -15.135 -1.733 1.00 85.94 91 LEU A C 1
ATOM 689 O O . LEU A 1 91 ? -11.086 -16.279 -1.782 1.00 85.94 91 LEU A O 1
ATOM 693 N N . THR A 1 92 ? -12.587 -14.815 -0.988 1.00 88.56 92 THR A N 1
ATOM 694 C CA . THR A 1 92 ? -13.391 -15.820 -0.292 1.00 88.56 92 THR A CA 1
ATOM 695 C C . THR A 1 92 ? -14.526 -16.311 -1.191 1.00 88.56 92 THR A C 1
ATOM 697 O O . THR A 1 92 ? -15.021 -15.565 -2.033 1.00 88.56 92 THR A O 1
ATOM 700 N N . ALA A 1 93 ? -15.005 -17.541 -0.978 1.00 90.56 93 ALA A N 1
ATOM 701 C CA . ALA A 1 93 ? -16.127 -18.093 -1.750 1.00 90.56 93 ALA A CA 1
ATOM 702 C C . ALA A 1 93 ? -17.381 -17.193 -1.699 1.00 90.56 93 ALA A C 1
ATOM 704 O O . ALA A 1 93 ? -18.040 -16.968 -2.706 1.00 90.56 93 ALA A O 1
ATOM 705 N N . ALA A 1 94 ? -17.664 -16.594 -0.537 1.00 90.94 94 ALA A N 1
ATOM 706 C CA . ALA A 1 94 ? -18.800 -15.687 -0.356 1.00 90.94 94 ALA A CA 1
ATOM 707 C C . ALA A 1 94 ? -18.655 -14.341 -1.097 1.00 90.94 94 ALA A C 1
ATOM 709 O O . ALA A 1 94 ? -19.645 -13.637 -1.303 1.00 90.94 94 ALA A O 1
ATOM 710 N N . GLU A 1 95 ? -17.431 -13.932 -1.434 1.00 87.00 95 GLU A N 1
ATOM 711 C CA . GLU A 1 95 ? -17.182 -12.760 -2.275 1.00 87.00 95 GLU A CA 1
ATOM 712 C C . GLU A 1 95 ? -17.248 -13.112 -3.760 1.00 87.00 95 GLU A C 1
ATOM 714 O O . GLU A 1 95 ? -17.747 -12.300 -4.531 1.00 87.00 95 GLU A O 1
ATOM 719 N N . GLU A 1 96 ? -16.781 -14.301 -4.151 1.00 88.25 96 GLU A N 1
ATOM 720 C CA . GLU A 1 96 ? -16.846 -14.795 -5.532 1.00 88.25 96 GLU A CA 1
ATOM 721 C C . GLU A 1 96 ? -18.289 -14.889 -6.037 1.00 88.25 96 GLU A C 1
ATOM 723 O O . GLU A 1 96 ? -18.576 -14.443 -7.141 1.00 88.25 96 GLU A O 1
ATOM 728 N N . GLU A 1 97 ? -19.222 -15.355 -5.201 1.00 91.62 97 GLU A N 1
ATOM 729 C CA . GLU A 1 97 ? -20.657 -15.416 -5.529 1.00 91.62 97 GLU A CA 1
ATOM 730 C C . GLU A 1 97 ? -21.299 -14.046 -5.840 1.00 91.62 97 GLU A C 1
ATOM 732 O O . GLU A 1 97 ? -22.421 -13.993 -6.345 1.00 91.62 97 GLU A O 1
ATOM 737 N N . LYS A 1 98 ? -20.631 -12.932 -5.509 1.00 82.94 98 LYS A N 1
ATOM 738 C CA . LYS A 1 98 ? -21.148 -11.562 -5.683 1.00 82.94 98 LYS A CA 1
ATOM 739 C C . LYS A 1 98 ? -20.553 -10.820 -6.883 1.00 82.94 98 LYS A C 1
ATOM 741 O O . LYS A 1 98 ? -20.948 -9.673 -7.109 1.00 82.94 98 LYS A O 1
ATOM 746 N N . ILE A 1 99 ? -19.584 -11.417 -7.577 1.00 74.62 99 ILE A N 1
ATOM 747 C CA . ILE A 1 99 ? -18.911 -10.858 -8.763 1.00 74.62 99 ILE A CA 1
ATOM 748 C C . ILE A 1 99 ? -19.675 -11.284 -10.017 1.00 74.62 99 ILE A C 1
ATOM 750 O O . ILE A 1 99 ? -19.861 -10.409 -10.893 1.00 74.62 99 ILE A O 1
#

Sequence (99 aa):
MKMKSTLAILAFVLPLLGALPSRAEAPKSLNVLFIGNSFTARHNLSQVVEAMAEEGNPGLDMQITTVIYGGRTLQDHWRLGTANFVKIATLTAAEEEKI